Protein AF-A0A2T4GFA0-F1 (afdb_monomer)

Structure (mmCIF, N/CA/C/O backbone):
data_AF-A0A2T4GFA0-F1
#
_entry.id   AF-A0A2T4GFA0-F1
#
loop_
_atom_site.group_PDB
_atom_site.id
_atom_site.type_symbol
_atom_site.label_atom_id
_atom_site.label_alt_id
_atom_site.label_comp_id
_atom_site.label_asym_id
_atom_site.label_entity_id
_atom_site.label_seq_id
_atom_site.pdbx_PDB_ins_code
_atom_site.Cartn_x
_atom_site.Cartn_y
_atom_site.Cartn_z
_atom_site.occupancy
_atom_site.B_iso_or_equiv
_atom_site.auth_seq_id
_atom_site.auth_comp_id
_atom_site.auth_asym_id
_atom_site.auth_atom_id
_atom_site.pdbx_PDB_model_num
ATOM 1 N N . MET A 1 1 ? -19.566 -13.592 13.768 1.00 43.59 1 MET A N 1
ATOM 2 C CA . MET A 1 1 ? -19.335 -14.708 12.823 1.00 43.59 1 MET A CA 1
ATOM 3 C C . MET A 1 1 ? -19.588 -14.236 11.395 1.00 43.59 1 MET A C 1
ATOM 5 O O . MET A 1 1 ? -20.741 -14.118 11.006 1.00 43.59 1 MET A O 1
ATOM 9 N N . LYS A 1 2 ? -18.516 -13.916 10.661 1.00 35.84 2 LYS A N 1
ATOM 10 C CA . LYS A 1 2 ? -18.332 -14.091 9.206 1.00 35.84 2 LYS A CA 1
ATOM 11 C C . LYS A 1 2 ? -16.922 -13.596 8.891 1.00 35.84 2 LYS A C 1
ATOM 13 O O . LYS A 1 2 ? -16.681 -12.440 8.575 1.00 35.84 2 LYS A O 1
ATOM 18 N N . SER A 1 3 ? -15.989 -14.502 9.167 1.00 47.38 3 SER A N 1
ATOM 19 C CA . SER A 1 3 ? -14.586 -14.406 8.796 1.00 47.38 3 SER A CA 1
ATOM 20 C C . SER A 1 3 ? -14.520 -14.587 7.280 1.00 47.38 3 SER A C 1
ATOM 22 O O . SER A 1 3 ? -14.696 -15.705 6.801 1.00 47.38 3 SER A O 1
ATOM 24 N N . SER A 1 4 ? -14.333 -13.508 6.516 1.00 43.97 4 SER A N 1
ATOM 25 C CA . SER A 1 4 ? -13.997 -13.619 5.090 1.00 43.97 4 SER A CA 1
ATOM 26 C C . SER A 1 4 ? -12.498 -13.871 4.970 1.00 43.97 4 SER A C 1
ATOM 28 O O . SER A 1 4 ? -11.698 -12.996 4.656 1.00 43.97 4 SER A O 1
ATOM 30 N N . SER A 1 5 ? -12.140 -15.111 5.303 1.00 53.31 5 SER A N 1
ATOM 31 C CA . SER A 1 5 ? -10.867 -15.746 4.984 1.00 53.31 5 SER A CA 1
ATOM 32 C C . SER A 1 5 ? -10.777 -15.977 3.478 1.00 53.31 5 SER A C 1
ATOM 34 O O . SER A 1 5 ? -11.074 -17.064 3.006 1.00 53.31 5 SER A O 1
ATOM 36 N N . THR A 1 6 ? -10.382 -14.965 2.717 1.00 45.38 6 THR A N 1
ATOM 37 C CA . THR A 1 6 ? -9.946 -15.128 1.321 1.00 45.38 6 THR A CA 1
ATOM 38 C C . THR A 1 6 ? -9.124 -13.910 0.948 1.00 45.38 6 THR A C 1
ATOM 40 O O . THR A 1 6 ? -9.705 -12.896 0.599 1.00 45.38 6 THR A O 1
ATOM 43 N N . ILE A 1 7 ? -7.804 -14.004 1.114 1.00 54.19 7 ILE A N 1
ATOM 44 C CA . ILE A 1 7 ? -6.688 -13.42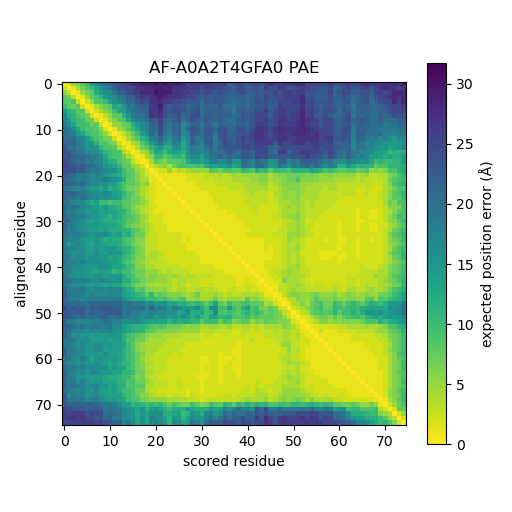4 0.327 1.00 54.19 7 ILE A CA 1
ATOM 45 C C . ILE A 1 7 ? -5.448 -13.509 1.246 1.00 54.19 7 ILE A C 1
ATOM 47 O O . ILE A 1 7 ? -4.776 -12.546 1.590 1.00 54.19 7 ILE A O 1
ATOM 51 N N . ALA A 1 8 ? -5.178 -14.713 1.739 1.00 55.56 8 ALA A N 1
ATOM 52 C CA . ALA A 1 8 ? -3.810 -15.144 1.952 1.00 55.56 8 ALA A CA 1
ATOM 53 C C . ALA A 1 8 ? -3.541 -16.084 0.777 1.00 55.56 8 ALA A C 1
ATOM 55 O O . ALA A 1 8 ? -4.429 -16.862 0.439 1.00 55.56 8 ALA A O 1
ATOM 56 N N . ILE A 1 9 ? -2.351 -16.000 0.183 1.00 56.31 9 ILE A N 1
ATOM 57 C CA . ILE A 1 9 ? -1.874 -16.697 -1.029 1.00 56.31 9 ILE A CA 1
ATOM 58 C C . ILE A 1 9 ? -1.844 -15.779 -2.258 1.00 56.31 9 ILE A C 1
ATOM 60 O O . ILE A 1 9 ? -2.671 -15.853 -3.157 1.00 56.31 9 ILE A O 1
ATOM 64 N N . THR A 1 10 ? -0.779 -14.989 -2.329 1.00 52.97 10 THR A N 1
ATOM 65 C CA . THR A 1 10 ? 0.017 -14.861 -3.556 1.00 52.97 10 THR A CA 1
ATOM 66 C C . THR A 1 10 ? 1.476 -14.847 -3.119 1.00 52.97 10 THR A C 1
ATOM 68 O O . THR A 1 10 ? 2.027 -13.809 -2.759 1.00 52.97 10 THR A O 1
ATOM 71 N N . ILE A 1 11 ? 2.073 -16.037 -3.051 1.00 56.09 11 ILE A N 1
ATOM 72 C CA . ILE A 1 11 ? 3.520 -16.203 -2.907 1.00 56.09 11 ILE A CA 1
ATOM 73 C C . ILE A 1 11 ? 4.149 -15.644 -4.185 1.00 56.09 11 ILE A C 1
ATOM 75 O O . ILE A 1 11 ? 3.878 -16.129 -5.282 1.00 56.09 11 ILE A O 1
ATOM 79 N N . ALA A 1 12 ? 4.919 -14.570 -4.031 1.00 51.59 12 ALA A N 1
ATOM 80 C CA . ALA A 1 12 ? 5.577 -13.859 -5.113 1.00 51.59 12 ALA A CA 1
ATOM 81 C C . ALA A 1 12 ? 6.735 -14.691 -5.684 1.00 51.59 12 ALA A C 1
ATOM 83 O O . ALA A 1 12 ? 7.662 -15.055 -4.960 1.00 51.59 12 ALA A O 1
ATOM 84 N N . LEU A 1 13 ? 6.711 -14.946 -6.994 1.00 48.88 13 LEU A N 1
ATOM 85 C CA . LEU A 1 13 ? 7.921 -15.269 -7.746 1.00 48.88 13 LEU A CA 1
ATOM 86 C C . LEU A 1 13 ? 8.772 -13.992 -7.801 1.00 48.88 13 LEU A C 1
ATOM 88 O O . LEU A 1 13 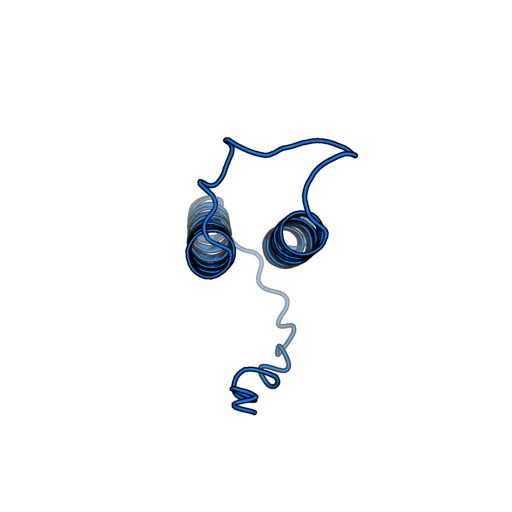? 8.423 -13.041 -8.496 1.00 48.88 13 LEU A O 1
ATOM 92 N N . LEU A 1 14 ? 9.872 -13.953 -7.050 1.00 53.44 14 LEU A N 1
ATOM 93 C CA . LEU A 1 14 ? 10.840 -12.856 -7.099 1.00 53.44 14 LEU A CA 1
ATOM 94 C C . LEU A 1 14 ? 11.740 -13.035 -8.331 1.00 53.44 14 LEU A C 1
ATOM 96 O O . LEU A 1 14 ? 12.841 -13.572 -8.238 1.00 53.44 14 LEU A O 1
ATOM 100 N N . THR A 1 15 ? 11.260 -12.625 -9.504 1.00 53.19 15 THR A N 1
ATOM 101 C CA . THR A 1 15 ? 12.106 -12.482 -10.698 1.00 53.19 15 THR A CA 1
ATOM 102 C C . THR A 1 15 ? 12.817 -11.134 -10.656 1.00 53.19 15 THR A C 1
ATOM 104 O O . THR A 1 15 ? 12.161 -10.097 -10.557 1.00 53.19 15 THR A O 1
ATOM 107 N N . THR A 1 16 ? 14.146 -11.120 -10.769 1.00 54.03 16 THR A N 1
ATOM 108 C CA . THR A 1 16 ? 14.926 -9.883 -10.907 1.00 54.03 16 THR A CA 1
ATOM 109 C C . THR A 1 16 ? 14.715 -9.302 -12.306 1.00 54.03 16 THR A C 1
ATOM 111 O O . THR A 1 16 ? 15.314 -9.770 -13.274 1.00 54.03 16 THR A O 1
ATOM 114 N N . VAL A 1 17 ? 13.845 -8.299 -12.425 1.00 56.06 17 VAL A N 1
ATOM 115 C CA . VAL A 1 17 ? 13.634 -7.530 -13.660 1.00 56.06 17 VAL A CA 1
ATOM 116 C C . VAL A 1 17 ? 14.224 -6.138 -13.463 1.00 56.06 17 VAL A C 1
ATOM 118 O O . VAL A 1 17 ? 13.793 -5.406 -12.575 1.00 56.06 17 VAL A O 1
ATOM 121 N N . SER A 1 18 ? 15.190 -5.762 -14.307 1.00 61.88 18 SER A N 1
ATOM 122 C CA . SER A 1 18 ? 15.582 -4.359 -14.460 1.00 61.88 18 SER A CA 1
ATOM 123 C C . SER A 1 18 ? 14.443 -3.643 -15.186 1.00 61.88 18 SER A C 1
ATOM 125 O O . SER A 1 18 ? 14.213 -3.845 -16.379 1.00 61.88 18 SER A O 1
ATOM 127 N N . ALA A 1 19 ? 13.647 -2.897 -14.428 1.00 65.06 19 ALA A N 1
ATOM 128 C CA . ALA A 1 19 ? 12.474 -2.192 -14.920 1.00 65.06 19 ALA A CA 1
ATOM 129 C C . ALA A 1 19 ? 12.817 -0.715 -15.146 1.00 65.06 19 ALA A C 1
ATOM 131 O O . ALA A 1 19 ? 13.326 -0.038 -14.256 1.00 65.06 19 ALA A O 1
ATOM 132 N N . GLY A 1 20 ? 12.506 -0.201 -16.338 1.00 77.38 20 GLY A N 1
ATOM 133 C CA . GLY A 1 20 ? 12.625 1.228 -16.623 1.00 77.38 20 GLY A CA 1
ATOM 134 C C . GLY A 1 20 ? 11.625 2.078 -15.817 1.00 77.38 20 GLY A C 1
ATOM 135 O O . GLY A 1 20 ? 10.689 1.538 -15.218 1.00 77.38 20 GLY A O 1
ATOM 136 N N . PRO A 1 21 ? 11.745 3.419 -15.854 1.00 81.19 21 PRO A N 1
ATOM 137 C CA . PRO A 1 21 ? 10.904 4.332 -15.070 1.00 81.19 21 PRO A CA 1
ATOM 138 C C . PRO A 1 21 ? 9.394 4.132 -15.263 1.00 81.19 21 PRO A C 1
ATOM 140 O O . PRO A 1 21 ? 8.618 4.293 -14.325 1.00 81.19 21 PRO A O 1
ATOM 143 N N . LEU A 1 22 ? 8.972 3.734 -16.468 1.00 83.44 22 LEU A N 1
ATOM 144 C CA . LEU A 1 22 ? 7.569 3.436 -16.773 1.00 83.44 22 LEU A CA 1
ATOM 145 C C . LEU A 1 22 ? 7.058 2.208 -16.011 1.00 83.44 22 LEU A C 1
ATOM 147 O O . LEU A 1 22 ? 5.963 2.236 -15.454 1.00 83.44 22 LEU A O 1
ATOM 151 N N . ALA A 1 23 ? 7.859 1.144 -15.955 1.00 81.25 23 ALA A N 1
ATOM 152 C CA . ALA A 1 23 ? 7.513 -0.066 -15.219 1.00 81.25 23 ALA A CA 1
ATOM 153 C C . ALA A 1 23 ? 7.526 0.185 -13.702 1.00 81.25 23 ALA A C 1
ATOM 155 O O . ALA A 1 23 ? 6.640 -0.299 -12.997 1.00 81.25 23 ALA A O 1
ATOM 156 N N . TYR A 1 24 ? 8.452 1.020 -13.213 1.00 80.94 24 TYR A N 1
ATOM 157 C CA . TYR A 1 24 ? 8.432 1.494 -11.827 1.00 80.94 24 TYR A CA 1
ATOM 158 C C . TYR A 1 24 ? 7.149 2.269 -11.508 1.00 80.94 24 TYR A C 1
ATOM 160 O O . TYR A 1 24 ? 6.456 1.955 -10.541 1.00 80.94 24 TYR A O 1
ATOM 168 N N . GLY A 1 25 ? 6.775 3.226 -12.361 1.00 83.81 25 GLY A N 1
ATOM 169 C CA . GLY A 1 25 ? 5.538 3.991 -12.207 1.00 83.81 25 GLY A CA 1
ATOM 170 C C . GLY A 1 25 ? 4.287 3.107 -12.194 1.00 83.81 25 GLY A C 1
ATOM 171 O O . GLY A 1 25 ? 3.418 3.287 -11.343 1.00 83.81 25 GLY A O 1
ATOM 172 N N . ALA A 1 26 ? 4.215 2.111 -13.081 1.00 85.69 26 ALA A N 1
ATOM 173 C CA . ALA A 1 26 ? 3.102 1.163 -13.122 1.00 85.69 26 ALA A CA 1
ATOM 174 C C . ALA A 1 26 ? 3.012 0.303 -11.848 1.00 85.69 26 ALA A C 1
ATOM 176 O O . ALA A 1 26 ? 1.919 0.104 -11.317 1.00 85.69 26 ALA A O 1
ATOM 177 N N . CYS A 1 27 ? 4.148 -0.162 -11.319 1.00 85.44 27 CYS A N 1
ATOM 178 C CA . CYS A 1 27 ? 4.195 -0.909 -10.060 1.00 85.44 27 CYS A CA 1
ATOM 179 C C . CYS A 1 27 ? 3.702 -0.055 -8.884 1.00 85.44 27 CYS A C 1
ATOM 181 O O . CYS A 1 27 ? 2.804 -0.471 -8.150 1.00 85.44 27 CYS A O 1
ATOM 183 N N . GLN A 1 28 ? 4.20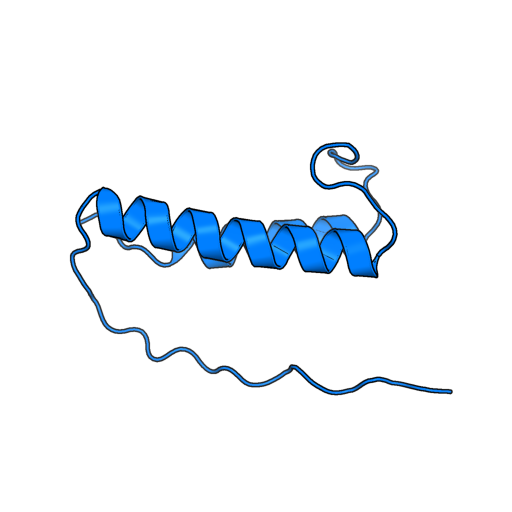5 1.178 -8.771 1.00 88.25 28 GLN A N 1
ATOM 184 C CA . GLN A 1 28 ? 3.776 2.122 -7.738 1.00 88.25 28 GLN A CA 1
ATOM 185 C C . GLN A 1 28 ? 2.278 2.430 -7.828 1.00 88.25 28 GLN A C 1
ATOM 187 O O . GLN A 1 28 ? 1.592 2.448 -6.806 1.00 88.25 28 GLN A O 1
ATOM 192 N N . ALA A 1 29 ? 1.751 2.619 -9.041 1.00 89.94 29 ALA A N 1
ATOM 193 C CA . ALA A 1 29 ? 0.322 2.820 -9.265 1.00 89.94 29 ALA A CA 1
ATOM 194 C C . ALA A 1 29 ? -0.502 1.595 -8.826 1.00 89.94 29 ALA A C 1
ATOM 196 O O . ALA A 1 29 ? -1.533 1.742 -8.165 1.00 89.94 29 ALA A O 1
ATOM 197 N N . GLY A 1 30 ? -0.017 0.384 -9.116 1.00 88.38 30 GLY A N 1
ATOM 198 C CA . GLY A 1 30 ? -0.614 -0.862 -8.638 1.00 88.38 30 GLY A CA 1
ATOM 199 C C . GLY A 1 30 ? -0.646 -0.938 -7.110 1.00 88.38 30 GLY A C 1
ATOM 200 O O . GLY A 1 30 ? -1.711 -1.127 -6.523 1.00 88.38 30 GLY A O 1
ATOM 201 N N . CYS A 1 31 ? 0.481 -0.696 -6.442 1.00 91.25 31 CYS A N 1
ATOM 202 C CA . CYS A 1 31 ? 0.54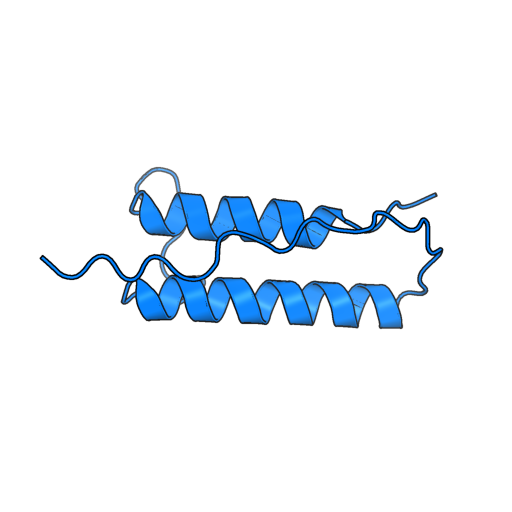4 -0.675 -4.979 1.00 91.25 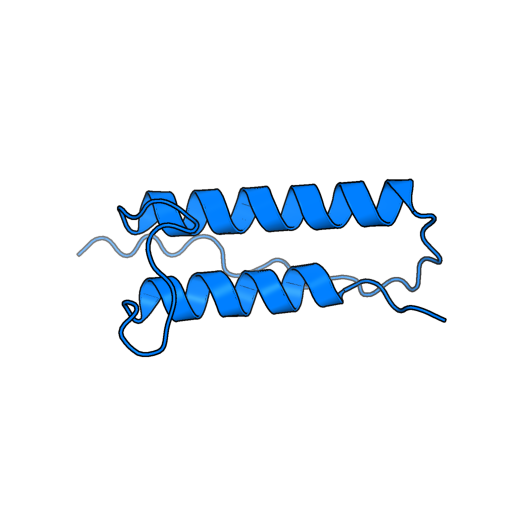31 CYS A CA 1
ATOM 203 C C . CYS A 1 31 ? -0.384 0.395 -4.374 1.00 91.25 31 CYS A C 1
ATOM 205 O O . CYS A 1 31 ? -1.058 0.131 -3.375 1.00 91.25 31 CYS A O 1
ATOM 207 N N . ALA A 1 32 ? -0.478 1.573 -5.003 1.00 92.19 32 ALA A N 1
ATOM 208 C CA . ALA A 1 32 ? -1.385 2.645 -4.594 1.00 92.19 32 ALA A CA 1
ATOM 209 C C . ALA A 1 32 ? -2.865 2.224 -4.694 1.00 92.19 32 ALA A C 1
ATOM 211 O O . ALA A 1 32 ? -3.666 2.522 -3.807 1.00 92.19 32 ALA A O 1
ATOM 212 N N . SER A 1 33 ? -3.237 1.469 -5.732 1.00 92.12 33 SER A N 1
ATOM 213 C CA . SER A 1 33 ? -4.606 0.949 -5.871 1.00 92.12 33 SER A CA 1
ATOM 214 C C . SER A 1 33 ? -4.974 -0.060 -4.770 1.00 92.12 33 SER A C 1
ATOM 216 O O . SER A 1 33 ? -6.095 -0.039 -4.258 1.00 92.12 33 SER A O 1
ATOM 218 N N . ILE A 1 34 ? -4.014 -0.879 -4.320 1.00 89.00 34 ILE A N 1
ATOM 219 C CA . ILE A 1 34 ? -4.216 -1.855 -3.235 1.00 89.00 34 ILE A CA 1
ATOM 220 C C . ILE A 1 34 ? -4.421 -1.150 -1.889 1.00 89.00 34 ILE A C 1
ATOM 222 O O . ILE A 1 34 ? -5.341 -1.493 -1.143 1.00 89.00 34 ILE A O 1
ATOM 226 N N . VAL A 1 35 ? -3.595 -0.151 -1.561 1.00 91.62 35 VAL A N 1
ATOM 227 C CA . VAL A 1 35 ? -3.738 0.577 -0.287 1.00 91.62 35 VAL A CA 1
ATOM 228 C C . VAL A 1 35 ? -5.027 1.393 -0.244 1.00 91.62 35 VAL A C 1
ATOM 230 O O . VAL A 1 35 ? -5.692 1.405 0.789 1.00 91.62 35 VAL A O 1
ATOM 233 N N . MET A 1 36 ? -5.445 1.970 -1.375 1.00 91.06 36 MET A N 1
ATOM 234 C CA . MET A 1 36 ? -6.754 2.615 -1.516 1.00 91.06 36 MET A CA 1
ATOM 235 C C . MET A 1 36 ? -7.904 1.654 -1.197 1.00 91.06 36 MET A C 1
ATOM 237 O O . MET A 1 36 ? -8.802 1.999 -0.425 1.00 91.06 36 MET A O 1
ATOM 241 N N . ALA A 1 37 ? -7.867 0.433 -1.736 1.00 90.19 37 ALA A N 1
ATOM 242 C CA . ALA A 1 37 ? -8.874 -0.584 -1.440 1.00 90.19 37 ALA A CA 1
ATOM 243 C C . ALA A 1 37 ? -8.855 -1.002 0.042 1.00 90.19 37 ALA A C 1
ATOM 245 O O . ALA A 1 37 ? -9.913 -1.132 0.656 1.00 90.19 37 ALA A O 1
ATOM 246 N N . CYS A 1 38 ? -7.668 -1.148 0.640 1.00 92.44 38 CYS A N 1
ATOM 247 C CA . CYS A 1 38 ? -7.497 -1.488 2.058 1.00 92.44 38 CYS A CA 1
ATOM 248 C C . CYS A 1 38 ? -8.086 -0.415 2.987 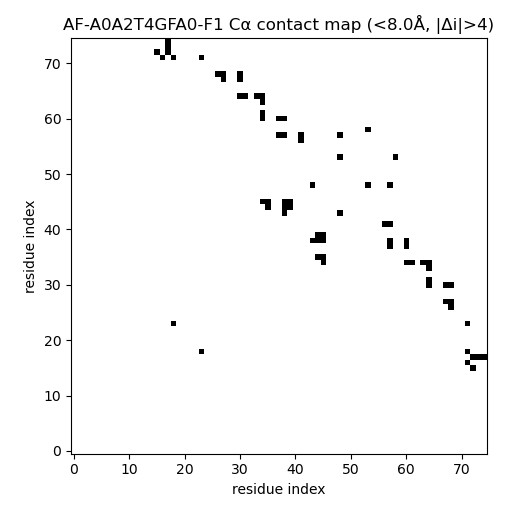1.00 92.44 38 CYS A C 1
ATOM 250 O O . CYS A 1 38 ? -8.852 -0.724 3.900 1.00 92.44 38 CYS A O 1
ATOM 252 N N . TYR A 1 39 ? -7.786 0.856 2.712 1.00 92.38 39 TYR A N 1
ATOM 253 C CA . TYR A 1 39 ? -8.354 2.000 3.424 1.00 92.38 39 TYR A CA 1
ATOM 254 C C . TYR A 1 39 ? -9.876 2.065 3.270 1.00 92.38 39 TYR A C 1
ATOM 256 O O . TYR A 1 39 ? -10.582 2.220 4.266 1.00 92.38 39 TYR A O 1
ATOM 264 N N . SER A 1 40 ? -10.383 1.858 2.050 1.00 90.00 40 SER A N 1
ATOM 265 C CA . SER A 1 40 ? -11.824 1.849 1.765 1.00 90.00 40 SER A CA 1
ATOM 266 C C . SER A 1 40 ? -12.545 0.733 2.526 1.00 90.00 40 SER A C 1
ATOM 268 O O . SER A 1 40 ? -13.591 0.972 3.122 1.00 90.00 40 SER A O 1
ATOM 270 N N . ALA A 1 41 ? -11.959 -0.468 2.581 1.00 88.50 41 ALA A N 1
ATOM 271 C CA . ALA A 1 41 ? -12.482 -1.589 3.363 1.00 88.50 41 ALA A CA 1
ATOM 272 C C . ALA A 1 41 ? -12.472 -1.309 4.876 1.00 88.50 41 ALA A C 1
ATOM 274 O O . ALA A 1 41 ? -13.332 -1.802 5.603 1.00 88.50 41 ALA A O 1
ATOM 275 N N . ALA A 1 42 ? -11.524 -0.498 5.348 1.00 88.19 42 ALA A N 1
ATOM 276 C CA . ALA A 1 42 ? -11.466 -0.036 6.729 1.00 88.19 42 ALA A CA 1
ATOM 277 C C . ALA A 1 42 ? -12.387 1.170 7.013 1.00 88.19 42 ALA A C 1
ATOM 279 O O . ALA A 1 42 ? -12.529 1.544 8.175 1.00 88.19 42 ALA A O 1
ATOM 280 N N . GLY A 1 43 ? -13.013 1.772 5.993 1.00 88.56 43 GLY A N 1
ATOM 281 C CA . GLY A 1 43 ? -13.870 2.955 6.131 1.00 88.56 43 GLY A CA 1
ATOM 282 C C . GLY A 1 43 ? -13.113 4.284 6.235 1.00 88.56 43 GLY A C 1
ATOM 283 O O . GLY A 1 43 ? -13.661 5.256 6.750 1.00 88.56 43 GLY A O 1
ATOM 284 N N . PHE A 1 44 ? -11.864 4.341 5.767 1.00 88.38 44 PHE A N 1
ATOM 285 C CA . PHE A 1 44 ? -11.017 5.537 5.807 1.00 88.38 44 PHE A CA 1
ATOM 286 C C . PHE A 1 44 ? -10.669 6.032 4.402 1.00 88.38 44 PHE A C 1
ATOM 288 O O . PHE A 1 44 ? -10.551 5.255 3.458 1.00 88.38 44 PHE A O 1
ATOM 295 N N . THR A 1 45 ? -10.416 7.336 4.281 1.00 88.94 45 THR A N 1
ATOM 296 C CA . THR A 1 45 ? -9.825 7.934 3.076 1.00 88.94 45 THR A CA 1
ATOM 297 C C . THR A 1 45 ? -8.306 7.830 3.137 1.00 88.94 45 THR A C 1
ATOM 299 O O . THR A 1 45 ? -7.680 8.247 4.117 1.00 88.94 45 THR A O 1
ATOM 302 N N . TRP A 1 46 ? -7.695 7.298 2.076 1.00 85.25 46 TRP A N 1
ATOM 303 C CA . TRP A 1 46 ? -6.239 7.252 1.958 1.00 85.25 46 TRP A CA 1
ATOM 304 C C . TRP A 1 46 ? -5.637 8.657 1.985 1.00 85.25 46 TRP A C 1
ATOM 306 O O . TRP A 1 46 ? -6.145 9.576 1.349 1.00 85.25 46 TRP A O 1
ATOM 316 N N . GLY A 1 47 ? -4.577 8.834 2.774 1.00 79.62 47 GLY A N 1
ATOM 317 C CA . GLY A 1 47 ? -3.925 10.129 2.981 1.00 79.62 47 GLY A CA 1
ATOM 318 C C . GLY A 1 47 ? -4.614 11.065 3.985 1.00 79.62 47 GLY A C 1
ATOM 319 O O . GLY A 1 47 ? -3.954 11.966 4.488 1.00 79.62 47 GLY A O 1
ATOM 320 N N . ALA A 1 48 ? -5.882 10.837 4.355 1.00 80.44 48 ALA A N 1
ATOM 321 C CA . ALA A 1 48 ? -6.555 11.637 5.391 1.00 80.44 48 ALA A CA 1
ATOM 322 C C . ALA A 1 48 ? -6.189 11.203 6.820 1.00 80.44 48 ALA A C 1
ATOM 324 O O . ALA A 1 48 ? -6.325 11.976 7.765 1.00 80.44 48 ALA A O 1
ATOM 325 N N . THR A 1 49 ? -5.726 9.963 6.991 1.00 68.69 49 THR A N 1
ATOM 326 C CA . THR A 1 49 ? -5.306 9.414 8.286 1.00 68.69 49 THR A CA 1
ATOM 327 C C . THR A 1 49 ? -3.855 8.952 8.189 1.00 68.69 49 THR A C 1
ATOM 329 O O . THR A 1 49 ? -3.558 7.937 7.551 1.00 68.69 49 THR A O 1
ATOM 332 N N . ALA A 1 50 ? -2.953 9.717 8.806 1.00 66.88 50 ALA A N 1
ATOM 333 C CA . ALA A 1 50 ? -1.518 9.453 8.879 1.00 66.88 50 ALA A CA 1
ATOM 334 C C . ALA A 1 50 ? -0.987 9.771 10.289 1.00 66.88 50 ALA A C 1
ATOM 336 O O . ALA A 1 50 ? -1.533 10.629 10.979 1.00 66.88 50 ALA A O 1
ATOM 337 N N . GLY A 1 51 ? 0.085 9.091 10.708 1.00 68.06 51 GLY A N 1
ATOM 338 C CA . GLY A 1 51 ? 0.751 9.315 11.999 1.00 68.06 51 GLY A CA 1
ATOM 339 C C . GLY A 1 51 ? 0.576 8.180 13.014 1.00 68.06 51 GLY A C 1
ATOM 340 O O . GLY A 1 51 ? -0.136 7.208 12.775 1.00 68.06 51 GLY A O 1
ATOM 341 N N . ALA A 1 52 ? 1.256 8.298 14.159 1.00 66.94 52 ALA A N 1
ATOM 342 C CA . ALA A 1 52 ? 1.334 7.253 15.189 1.00 66.94 52 ALA A CA 1
ATOM 343 C C . ALA A 1 52 ? -0.011 6.923 15.866 1.00 66.94 52 ALA A C 1
ATOM 345 O O . ALA A 1 52 ? -0.151 5.869 16.477 1.00 66.94 52 ALA A O 1
ATOM 346 N N . THR A 1 53 ? -0.999 7.810 15.749 1.00 79.69 53 THR A N 1
ATOM 347 C CA . THR A 1 53 ? -2.362 7.627 16.268 1.00 79.69 53 THR A CA 1
ATOM 348 C C . THR A 1 53 ? -3.318 7.022 15.239 1.00 79.69 53 THR A C 1
ATOM 350 O O . THR A 1 53 ? -4.512 6.900 15.510 1.00 79.69 53 THR A O 1
ATOM 353 N N . ALA A 1 54 ? -2.823 6.641 14.056 1.00 85.25 54 ALA A N 1
ATOM 354 C CA . ALA A 1 54 ? -3.642 5.978 13.055 1.00 85.25 54 ALA A CA 1
ATOM 355 C C . ALA A 1 54 ? -4.174 4.625 13.582 1.00 85.25 54 ALA A C 1
ATOM 357 O O . ALA A 1 54 ? -3.462 3.915 14.297 1.00 85.25 54 ALA A O 1
ATOM 358 N N . PRO A 1 55 ? -5.403 4.229 13.204 1.00 86.56 55 PRO A N 1
ATOM 359 C CA . PRO A 1 55 ? -5.948 2.917 13.534 1.00 86.56 55 PRO A CA 1
ATOM 360 C C . PRO A 1 55 ? -5.003 1.788 13.109 1.00 86.56 55 PRO A C 1
ATOM 362 O O . PRO A 1 55 ? -4.352 1.873 12.067 1.00 86.56 55 PRO A O 1
ATOM 365 N N . ALA A 1 56 ? -4.976 0.688 13.864 1.00 89.38 56 ALA A N 1
ATOM 366 C CA . ALA A 1 56 ? -4.097 -0.447 13.572 1.00 89.38 56 ALA A CA 1
ATOM 367 C C . ALA A 1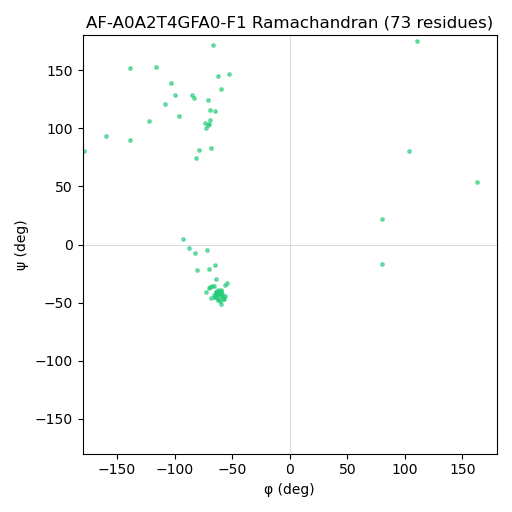 56 ? -4.288 -1.009 12.146 1.00 89.38 56 ALA A C 1
ATOM 369 O O . ALA A 1 56 ? -3.314 -1.388 11.497 1.00 89.38 56 ALA A O 1
ATOM 370 N N . SER A 1 57 ? -5.524 -0.998 11.629 1.00 89.31 57 SER A N 1
ATOM 371 C CA . SER A 1 57 ? -5.835 -1.370 10.242 1.00 89.31 57 SER A CA 1
ATOM 372 C C . SER A 1 57 ? -5.114 -0.482 9.226 1.00 89.31 57 SER A C 1
ATOM 374 O O . SER A 1 57 ? -4.572 -0.977 8.244 1.00 89.31 57 SER A O 1
ATOM 376 N N . ILE A 1 58 ? -5.036 0.819 9.494 1.00 91.00 58 ILE A N 1
ATOM 377 C CA . ILE A 1 58 ? -4.400 1.815 8.633 1.00 91.00 58 ILE A CA 1
ATOM 378 C C . ILE A 1 58 ? -2.877 1.694 8.660 1.00 91.00 58 ILE A C 1
ATOM 380 O O . ILE A 1 58 ? -2.230 1.742 7.611 1.00 91.00 58 ILE A O 1
ATOM 384 N N . ILE A 1 59 ? -2.304 1.450 9.840 1.00 90.19 59 ILE A N 1
ATOM 385 C CA . ILE A 1 59 ? -0.876 1.140 9.976 1.00 90.19 59 ILE A CA 1
ATOM 386 C C . ILE A 1 59 ? -0.530 -0.113 9.158 1.00 90.19 59 ILE A C 1
ATOM 388 O O . ILE A 1 59 ? 0.450 -0.108 8.412 1.00 90.19 59 ILE A O 1
ATOM 392 N N . ALA A 1 60 ? -1.361 -1.158 9.230 1.00 89.50 60 ALA A N 1
ATOM 393 C CA . ALA A 1 60 ? -1.167 -2.382 8.457 1.00 89.50 60 ALA A CA 1
ATOM 394 C C . ALA A 1 60 ? -1.289 -2.152 6.937 1.00 89.50 60 ALA A C 1
ATOM 396 O O . ALA A 1 60 ? -0.419 -2.607 6.191 1.00 89.50 60 ALA A O 1
ATOM 397 N N . CYS A 1 61 ? -2.302 -1.403 6.475 1.00 91.25 61 CYS A N 1
ATOM 398 C CA . CYS A 1 61 ? -2.455 -1.041 5.060 1.00 91.25 61 CYS A CA 1
ATOM 399 C C . CYS A 1 61 ? -1.206 -0.315 4.524 1.00 91.25 61 CYS A C 1
ATOM 401 O O . CYS A 1 61 ? -0.697 -0.653 3.454 1.00 91.25 61 CYS A O 1
ATOM 403 N N . ASN A 1 62 ? -0.667 0.643 5.286 1.00 90.19 62 ASN A N 1
ATOM 404 C CA . ASN A 1 62 ? 0.538 1.384 4.900 1.00 90.19 62 ASN A CA 1
ATOM 405 C C . ASN A 1 62 ? 1.806 0.528 4.938 1.00 90.19 62 ASN A C 1
ATOM 407 O O . ASN A 1 62 ? 2.664 0.659 4.065 1.00 90.19 62 ASN A O 1
ATOM 411 N N . ALA A 1 63 ? 1.932 -0.373 5.913 1.00 88.56 63 ALA A N 1
ATOM 412 C CA . ALA A 1 63 ? 3.054 -1.305 5.965 1.00 88.56 63 ALA A CA 1
ATOM 413 C C . ALA A 1 63 ? 3.060 -2.242 4.743 1.00 88.56 63 ALA A C 1
ATOM 415 O O . ALA A 1 63 ? 4.117 -2.484 4.156 1.00 88.56 63 ALA A O 1
ATOM 416 N N . ALA A 1 64 ? 1.887 -2.729 4.322 1.00 87.56 64 ALA A N 1
ATOM 417 C CA . ALA A 1 64 ? 1.740 -3.520 3.101 1.00 87.56 64 ALA A CA 1
ATOM 418 C C . ALA A 1 64 ? 2.086 -2.704 1.844 1.00 87.56 64 ALA A C 1
ATOM 420 O O . ALA A 1 64 ? 2.824 -3.189 0.986 1.00 87.56 64 ALA A O 1
ATOM 421 N N . PHE A 1 65 ? 1.629 -1.450 1.766 1.00 88.69 65 PHE A N 1
ATOM 422 C CA . PHE A 1 65 ? 1.973 -0.529 0.679 1.00 88.69 65 PHE A CA 1
ATOM 423 C C . PHE A 1 65 ? 3.483 -0.298 0.553 1.00 88.69 65 PHE A C 1
ATOM 425 O O . PHE A 1 65 ? 4.030 -0.400 -0.545 1.00 88.69 65 PHE A O 1
ATOM 432 N N . GLY A 1 66 ? 4.167 -0.036 1.671 1.00 87.00 66 GLY A N 1
ATOM 433 C CA . GLY A 1 66 ? 5.616 0.169 1.688 1.00 87.00 66 GLY A CA 1
ATOM 434 C C . GLY A 1 66 ? 6.384 -1.067 1.219 1.00 87.00 66 GLY A C 1
ATOM 435 O O . GLY A 1 66 ? 7.313 -0.948 0.427 1.00 87.00 66 GLY A O 1
ATOM 436 N N . LYS A 1 67 ? 5.952 -2.266 1.633 1.00 85.31 67 LYS A N 1
ATOM 437 C CA . LYS A 1 67 ? 6.534 -3.526 1.144 1.00 85.31 67 LYS A CA 1
ATOM 438 C C . LYS A 1 67 ? 6.292 -3.726 -0.348 1.00 85.31 67 LYS A C 1
ATOM 440 O O . LYS A 1 67 ? 7.231 -4.071 -1.046 1.00 85.31 67 LYS A O 1
ATOM 445 N N . CYS A 1 68 ? 5.073 -3.476 -0.828 1.00 86.19 68 CYS A N 1
ATOM 446 C CA . CYS A 1 68 ? 4.728 -3.565 -2.249 1.00 86.19 68 CYS A CA 1
ATOM 447 C C . CYS A 1 68 ? 5.601 -2.626 -3.096 1.00 86.19 68 CYS A C 1
ATOM 449 O O . CYS A 1 68 ? 6.180 -3.041 -4.095 1.00 86.19 68 CYS A O 1
ATOM 451 N N . SER A 1 69 ? 5.766 -1.386 -2.632 1.00 85.62 69 SER A N 1
ATOM 452 C CA . SER A 1 69 ? 6.528 -0.343 -3.329 1.00 85.62 69 SER A CA 1
ATOM 453 C C . SER A 1 69 ? 8.042 -0.592 -3.348 1.00 85.62 69 SER A C 1
ATOM 455 O O . SER A 1 69 ? 8.760 -0.043 -4.176 1.00 85.62 69 SER A O 1
ATOM 457 N N . ALA A 1 70 ? 8.544 -1.418 -2.429 1.00 81.56 70 ALA A N 1
ATOM 458 C CA . ALA A 1 70 ? 9.962 -1.745 -2.312 1.00 81.56 70 ALA A CA 1
ATOM 459 C C . ALA A 1 70 ? 10.401 -2.930 -3.194 1.00 81.56 70 ALA A C 1
ATOM 461 O O . ALA A 1 70 ? 11.579 -3.273 -3.199 1.00 81.56 70 ALA A O 1
ATOM 462 N N . ILE A 1 71 ? 9.481 -3.576 -3.925 1.00 71.75 71 ILE A N 1
ATOM 463 C CA . ILE A 1 71 ? 9.759 -4.813 -4.687 1.00 71.75 71 ILE A CA 1
ATOM 464 C C . ILE A 1 71 ? 10.634 -4.575 -5.936 1.00 71.75 71 ILE A C 1
ATOM 466 O O . ILE A 1 71 ? 11.068 -5.535 -6.568 1.00 71.75 71 ILE A O 1
ATOM 470 N N . LEU A 1 72 ? 10.981 -3.330 -6.272 1.00 62.72 72 LEU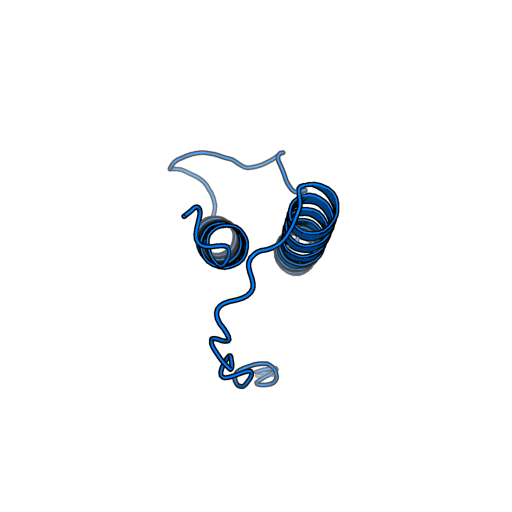 A N 1
ATOM 471 C CA . LEU A 1 72 ? 11.890 -3.033 -7.380 1.00 62.72 72 LEU A CA 1
ATOM 472 C C . LEU A 1 72 ? 13.332 -2.831 -6.882 1.00 62.72 72 LEU A C 1
ATOM 474 O O . LEU A 1 72 ? 13.608 -1.824 -6.226 1.00 62.72 72 LEU A O 1
ATOM 478 N N . PRO A 1 73 ? 14.270 -3.750 -7.192 1.00 51.62 73 PRO A N 1
ATOM 479 C CA . PRO A 1 73 ? 15.678 -3.532 -6.902 1.00 51.62 73 PRO A CA 1
ATOM 480 C C . PRO A 1 73 ? 16.212 -2.429 -7.821 1.00 51.62 73 PRO A C 1
ATOM 482 O O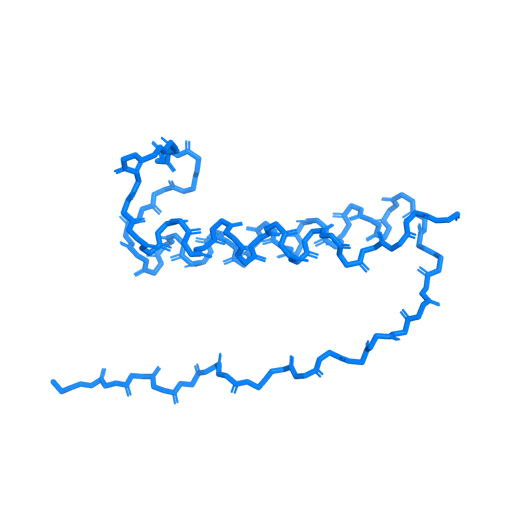 . PRO A 1 73 ? 16.252 -2.584 -9.040 1.00 51.62 73 PRO A O 1
ATOM 485 N N . TYR A 1 74 ? 16.628 -1.311 -7.232 1.00 45.09 74 TYR A N 1
ATOM 486 C CA . TYR A 1 74 ? 17.545 -0.385 -7.881 1.00 45.09 74 TYR A CA 1
ATOM 487 C C . TYR A 1 74 ? 18.935 -1.043 -7.859 1.00 45.09 74 TYR A C 1
ATOM 489 O O . TYR A 1 74 ? 19.577 -1.139 -6.816 1.00 45.09 74 TYR A O 1
ATOM 497 N N . HIS A 1 75 ? 19.375 -1.558 -9.000 1.00 42.75 75 HIS A N 1
ATOM 498 C CA . HIS A 1 75 ? 20.787 -1.813 -9.270 1.00 42.75 75 HIS A CA 1
ATOM 499 C C . HIS A 1 75 ? 21.144 -1.096 -10.562 1.00 42.75 75 HIS A C 1
ATOM 501 O O . HIS A 1 75 ? 20.426 -1.322 -11.564 1.00 42.75 75 HIS A O 1
#

Foldseek 3Di:
DDPPPPDDDDPDPLDQDPDDPVVLVVQLVVLVVQLCVQQVVVVHGPPPADDPPGPPSNVVSVVSSVVSSPSHDDD

Sequence (75 aa):
MKSSSTIAITIALLTTVSAGPLAYGACQAGCASIVMACYSAAGFTWGATAGATAPASIIACNAAFGKCSAILPYH

Secondary structure (DSSP, 8-state):
--------------------HHHHHHHHHHHHHHHHHHHHHHT--TTTS-STTS-HHHHHHHHHHHHHHT-S---

Organism: Fusarium culmorum (NCBI:txid5516)

Radius of gyration: 14.43 Å; Cα contacts (8 Å, |Δi|>4): 38; chains: 1; bounding box: 40×28×33 Å

Solvent-accessible surface area (backbone atoms only — not comparable to full-atom values): 4902 Å² total; per-residue (Å²): 144,80,83,83,87,80,85,83,85,78,84,75,81,86,73,93,63,92,64,54,74,67,54,49,51,52,50,44,53,51,30,52,54,52,32,43,50,47,26,49,76,72,74,43,60,73,84,77,66,74,66,95,84,42,55,71,70,56,53,50,34,50,54,52,30,53,55,56,61,58,71,66,76,90,124

Mean predicted aligned error: 10.32 Å

pLDDT: mean 75.09, std 16.89, range [35.84, 92.44]